Protein AF-A0A7C0WEE0-F1 (afdb_monomer_lite)

Structure (mmCIF, N/CA/C/O backbone):
data_AF-A0A7C0WEE0-F1
#
_entry.id   AF-A0A7C0WEE0-F1
#
loop_
_atom_site.group_PDB
_atom_site.id
_atom_site.type_symbol
_atom_site.label_atom_id
_atom_site.label_alt_id
_atom_site.label_comp_id
_atom_site.label_asym_id
_atom_site.label_entity_id
_atom_site.label_seq_id
_atom_site.pdbx_PDB_ins_code
_atom_site.Cartn_x
_atom_site.Cartn_y
_atom_site.Cartn_z
_atom_site.occupancy
_atom_site.B_iso_or_equiv
_atom_site.auth_seq_id
_atom_site.auth_comp_id
_atom_site.auth_asym_id
_atom_site.auth_atom_id
_atom_site.pdbx_PDB_model_num
ATOM 1 N N . GLY A 1 1 ? 6.819 0.659 -5.629 1.00 82.44 1 GLY A N 1
ATOM 2 C CA . GLY A 1 1 ? 6.770 2.038 -5.164 1.00 82.44 1 GLY A CA 1
ATOM 3 C C . GLY A 1 1 ? 5.348 2.472 -5.332 1.00 82.44 1 GLY A C 1
ATOM 4 O O . GLY A 1 1 ? 4.698 1.984 -6.241 1.00 82.44 1 GLY A O 1
ATOM 5 N N . GLY A 1 2 ? 4.877 3.311 -4.432 1.00 94.25 2 GLY A N 1
ATOM 6 C CA . GLY A 1 2 ? 3.480 3.695 -4.337 1.00 94.25 2 GLY A CA 1
ATOM 7 C C . GLY A 1 2 ? 3.118 3.872 -2.871 1.00 94.25 2 GLY A C 1
ATOM 8 O O . GLY A 1 2 ? 3.784 3.301 -2.002 1.00 94.25 2 GLY A O 1
ATOM 9 N N . ALA A 1 3 ? 2.111 4.690 -2.609 1.00 96.56 3 ALA A N 1
ATOM 10 C CA . ALA A 1 3 ? 1.676 5.018 -1.260 1.00 96.56 3 ALA A CA 1
ATOM 11 C C . ALA A 1 3 ? 0.241 4.526 -1.034 1.00 96.56 3 ALA A C 1
ATOM 13 O O . ALA A 1 3 ? -0.572 4.606 -1.960 1.00 96.56 3 ALA A O 1
ATOM 14 N N . PRO A 1 4 ? -0.087 4.018 0.166 1.00 96.38 4 PRO A N 1
ATOM 15 C CA . PRO A 1 4 ? -1.465 3.707 0.509 1.00 96.38 4 PRO A CA 1
ATOM 16 C C . PRO A 1 4 ? -2.293 4.994 0.591 1.00 96.38 4 PRO A C 1
ATOM 18 O O . PRO A 1 4 ? -1.942 5.913 1.332 1.00 96.38 4 PRO A O 1
ATOM 21 N N . LEU A 1 5 ? -3.402 5.043 -0.144 1.00 97.19 5 LEU A N 1
ATOM 22 C CA . LEU A 1 5 ? -4.422 6.073 0.015 1.00 97.19 5 LEU A CA 1
ATOM 23 C C . LEU A 1 5 ? -5.312 5.693 1.201 1.00 97.19 5 LEU A C 1
ATOM 25 O O . LEU A 1 5 ? -6.005 4.678 1.169 1.00 97.19 5 LEU A O 1
ATOM 29 N N . LEU A 1 6 ? -5.272 6.505 2.254 1.00 95.44 6 LEU A N 1
ATOM 30 C CA . LEU A 1 6 ? -6.077 6.309 3.458 1.00 95.44 6 LEU A CA 1
ATOM 31 C C 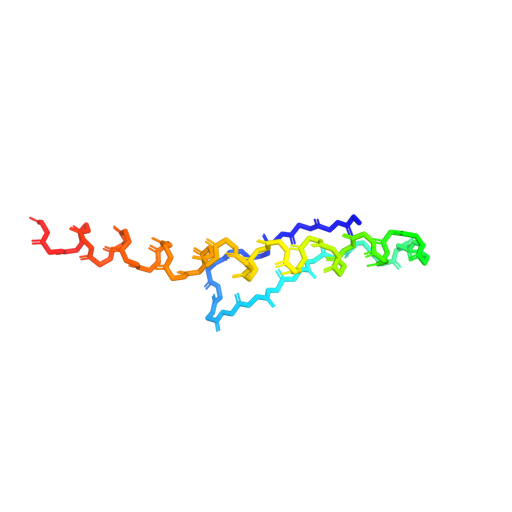. LEU A 1 6 ? -7.400 7.075 3.363 1.00 95.44 6 LEU A C 1
ATOM 33 O O . LEU A 1 6 ? -7.501 8.067 2.648 1.00 95.44 6 LEU A O 1
ATOM 37 N N . GLY A 1 7 ? -8.403 6.624 4.119 1.00 93.06 7 GLY A N 1
ATOM 38 C CA . GLY A 1 7 ? -9.730 7.253 4.153 1.00 93.06 7 GLY A CA 1
ATOM 39 C C . GLY A 1 7 ? -10.735 6.679 3.149 1.00 93.06 7 GLY A C 1
ATOM 40 O O . GLY A 1 7 ? -11.860 7.158 3.081 1.00 93.06 7 GLY A O 1
ATOM 41 N N . VAL A 1 8 ? -10.361 5.634 2.408 1.00 94.6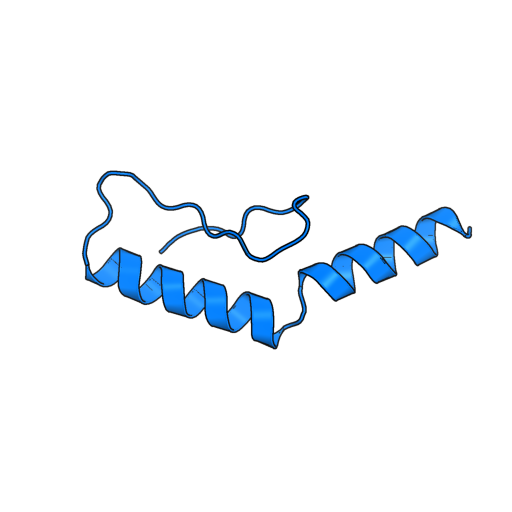9 8 VAL A N 1
ATOM 42 C CA . VAL A 1 8 ? -11.263 4.859 1.543 1.00 94.69 8 VAL A CA 1
ATOM 43 C C . VAL A 1 8 ? -11.641 3.535 2.208 1.00 94.69 8 VAL A C 1
ATOM 45 O O . VAL A 1 8 ? -10.881 3.002 3.016 1.00 94.69 8 VAL A O 1
ATOM 48 N N . ASN A 1 9 ? -12.794 2.961 1.854 1.00 92.44 9 ASN A N 1
ATOM 49 C CA . ASN A 1 9 ? -13.238 1.667 2.385 1.00 92.44 9 ASN A CA 1
ATOM 50 C C . ASN A 1 9 ? -12.548 0.481 1.680 1.00 92.44 9 ASN A C 1
ATOM 52 O O . ASN A 1 9 ? -13.205 -0.375 1.092 1.00 92.44 9 ASN A O 1
ATOM 56 N N . GLY A 1 10 ? -11.214 0.454 1.682 1.00 92.56 10 GLY A N 1
ATOM 57 C CA . GLY A 1 10 ? -10.459 -0.598 1.007 1.00 92.56 10 GLY A CA 1
ATOM 58 C C . GLY A 1 10 ? -8.957 -0.352 0.925 1.00 92.56 10 GLY A C 1
ATOM 59 O O . GLY A 1 10 ? -8.409 0.551 1.553 1.00 92.56 10 GLY A O 1
ATOM 60 N N . ASN A 1 11 ? -8.287 -1.193 0.136 1.00 95.81 11 ASN A N 1
ATOM 61 C CA . ASN A 1 11 ? -6.855 -1.107 -0.129 1.00 95.81 11 ASN A CA 1
ATOM 62 C C . ASN A 1 11 ? -6.605 -0.436 -1.483 1.00 95.81 11 ASN A C 1
ATOM 64 O O . ASN A 1 11 ? -6.870 -1.033 -2.525 1.00 95.81 11 ASN A O 1
ATOM 68 N N . VAL A 1 12 ? -6.074 0.785 -1.465 1.00 97.44 12 VAL A N 1
ATOM 69 C CA . VAL A 1 12 ? -5.754 1.548 -2.676 1.00 97.44 12 VAL A CA 1
ATOM 70 C C . VAL A 1 12 ? -4.309 2.020 -2.601 1.00 97.44 12 VAL A C 1
ATOM 72 O O . VAL A 1 12 ? -3.919 2.671 -1.634 1.00 97.44 12 VAL A O 1
ATOM 75 N N . ILE A 1 13 ? -3.514 1.703 -3.627 1.00 97.88 13 ILE A N 1
ATOM 76 C CA . ILE A 1 13 ? -2.124 2.156 -3.757 1.00 97.88 13 ILE A CA 1
ATOM 77 C C . ILE A 1 13 ? -2.020 3.133 -4.928 1.00 97.88 13 ILE A C 1
ATOM 79 O O . ILE A 1 13 ? -2.277 2.760 -6.070 1.00 97.88 13 ILE A O 1
ATOM 83 N N . ILE A 1 14 ? -1.598 4.367 -4.653 1.00 97.31 14 ILE A N 1
ATOM 84 C CA . ILE A 1 14 ? -1.356 5.391 -5.677 1.00 97.31 14 ILE A CA 1
ATOM 85 C C . ILE A 1 14 ? 0.097 5.297 -6.151 1.00 97.31 14 ILE A C 1
ATOM 87 O O . ILE A 1 14 ? 1.022 5.226 -5.338 1.00 97.31 14 ILE A O 1
ATOM 91 N N . CYS A 1 15 ? 0.296 5.312 -7.470 1.00 97.50 15 CYS A N 1
ATOM 92 C CA . CYS A 1 15 ? 1.601 5.288 -8.134 1.00 97.50 15 CYS A CA 1
ATOM 93 C C . CYS A 1 15 ? 1.764 6.509 -9.056 1.00 97.50 15 CYS A C 1
ATOM 95 O O . CYS A 1 15 ? 0.777 7.108 -9.471 1.00 97.50 15 CYS A O 1
ATOM 97 N N . HIS A 1 16 ? 3.005 6.852 -9.417 1.00 95.81 16 HIS A N 1
ATOM 98 C CA . HIS A 1 16 ? 3.273 7.875 -10.437 1.00 95.81 16 HIS A CA 1
ATOM 99 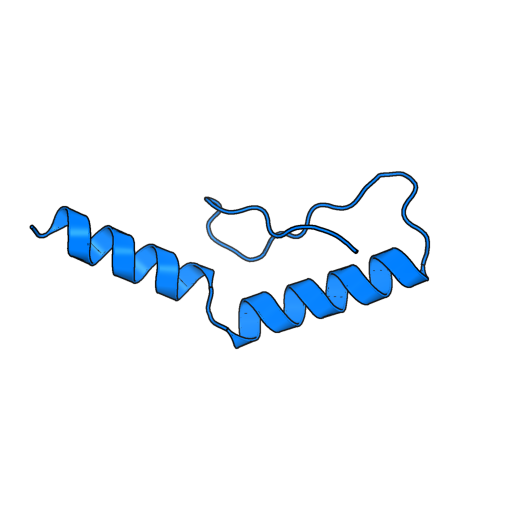C C . HIS A 1 16 ? 2.972 7.331 -11.840 1.00 95.81 16 HIS A C 1
ATOM 101 O O . HIS A 1 16 ? 3.219 6.152 -12.097 1.00 95.81 16 HIS A O 1
ATOM 107 N N . GLY A 1 17 ? 2.523 8.183 -12.767 1.00 95.75 17 GLY A N 1
ATOM 108 C CA . GLY A 1 17 ? 2.244 7.780 -14.156 1.00 95.75 17 GLY A CA 1
ATOM 109 C C . GLY A 1 17 ? 3.465 7.226 -14.904 1.00 95.75 17 GLY A C 1
ATOM 110 O O . GLY A 1 17 ? 3.337 6.325 -15.721 1.00 95.75 17 GLY A O 1
ATOM 111 N N . SER A 1 18 ? 4.668 7.684 -14.555 1.00 96.88 18 SER A N 1
ATOM 112 C CA . SER A 1 18 ? 5.948 7.218 -15.108 1.00 96.88 18 SER A CA 1
ATOM 113 C C . SER A 1 18 ? 6.523 5.977 -14.400 1.00 96.88 18 SER A C 1
ATOM 115 O O . SER A 1 18 ? 7.717 5.691 -14.496 1.00 96.88 18 SER A O 1
ATOM 117 N N . SER A 1 19 ? 5.708 5.234 -13.642 1.00 97.38 19 SER A N 1
ATOM 118 C CA . SER A 1 19 ? 6.179 4.077 -12.871 1.00 97.38 19 SER A CA 1
ATOM 119 C C . SER A 1 19 ? 6.657 2.938 -13.774 1.00 97.38 19 SER A C 1
ATOM 121 O O . SER A 1 19 ? 5.899 2.385 -14.563 1.00 97.38 19 SER A O 1
ATOM 123 N N . SER A 1 20 ? 7.907 2.511 -13.586 1.00 97.81 20 SER A N 1
ATOM 124 C CA . SER A 1 20 ? 8.459 1.331 -14.261 1.00 97.81 20 SER A CA 1
ATOM 125 C C . SER A 1 20 ? 7.832 0.018 -13.770 1.00 97.81 20 SER A C 1
ATOM 127 O O . SER A 1 20 ? 7.266 -0.053 -12.676 1.00 97.81 20 SER A O 1
ATOM 129 N N . ALA A 1 21 ? 8.025 -1.078 -14.514 1.00 97.94 21 ALA A N 1
ATOM 130 C CA . ALA A 1 21 ? 7.550 -2.410 -14.116 1.00 97.94 21 ALA A CA 1
ATOM 131 C C . ALA A 1 21 ? 8.037 -2.831 -12.710 1.00 97.94 21 ALA A C 1
ATOM 133 O O . ALA A 1 21 ? 7.272 -3.371 -11.907 1.00 97.94 21 ALA A O 1
ATOM 134 N N . LYS A 1 22 ? 9.293 -2.513 -12.354 1.00 97.94 22 LYS A N 1
ATOM 135 C CA . LYS A 1 22 ? 9.840 -2.748 -11.002 1.00 97.94 22 LYS A CA 1
ATOM 136 C C . LYS A 1 22 ? 9.113 -1.912 -9.944 1.00 97.94 22 LYS A C 1
ATOM 138 O O . LYS A 1 22 ? 8.873 -2.397 -8.835 1.00 97.94 22 LYS A O 1
ATOM 143 N N . ALA A 1 23 ? 8.752 -0.668 -10.268 1.00 98.06 23 ALA A N 1
ATOM 144 C CA . ALA A 1 23 ? 7.976 0.179 -9.372 1.00 98.06 23 ALA A CA 1
ATOM 145 C C . ALA A 1 23 ? 6.576 -0.407 -9.138 1.00 98.06 23 ALA A C 1
ATOM 147 O O . ALA A 1 23 ? 6.196 -0.545 -7.974 1.00 98.06 23 ALA A O 1
ATOM 148 N N . ILE A 1 24 ? 5.878 -0.853 -10.186 1.00 98.19 24 ILE A N 1
ATOM 149 C CA . ILE A 1 24 ? 4.558 -1.494 -10.070 1.00 98.19 24 ILE A CA 1
ATOM 150 C C . ILE A 1 24 ? 4.627 -2.803 -9.270 1.00 98.19 24 ILE A C 1
ATOM 152 O O . ILE A 1 24 ? 3.865 -2.971 -8.320 1.00 98.19 24 ILE A O 1
ATOM 156 N N . LYS A 1 25 ? 5.607 -3.683 -9.532 1.00 98.19 25 LYS A N 1
ATOM 157 C CA . LYS A 1 25 ? 5.846 -4.892 -8.713 1.00 98.19 25 LYS A CA 1
ATOM 158 C C . LYS A 1 25 ? 5.940 -4.552 -7.222 1.00 98.19 25 LYS A C 1
ATOM 160 O O . LYS A 1 25 ? 5.331 -5.198 -6.372 1.00 98.19 25 LYS A O 1
ATOM 165 N N . ASN A 1 26 ? 6.709 -3.518 -6.895 1.00 98.25 26 ASN A N 1
ATOM 166 C CA . ASN A 1 26 ? 6.864 -3.075 -5.516 1.00 98.25 26 ASN A CA 1
ATOM 167 C C . ASN A 1 26 ? 5.572 -2.439 -4.960 1.00 98.25 26 ASN A C 1
ATOM 169 O O . ASN A 1 26 ? 5.361 -2.503 -3.757 1.00 98.25 26 ASN A O 1
ATOM 173 N N . ALA A 1 27 ? 4.720 -1.824 -5.790 1.00 98.31 27 ALA A N 1
ATOM 174 C CA . ALA A 1 27 ? 3.405 -1.316 -5.380 1.00 98.31 27 ALA A CA 1
ATOM 175 C C . ALA A 1 27 ? 2.479 -2.459 -4.945 1.00 98.31 27 ALA A C 1
ATOM 177 O O . ALA A 1 27 ? 1.860 -2.386 -3.889 1.00 98.31 27 ALA A O 1
ATOM 178 N N . ILE A 1 28 ? 2.467 -3.556 -5.709 1.00 98.25 28 ILE A N 1
ATOM 179 C CA . ILE A 1 28 ? 1.717 -4.775 -5.375 1.00 98.25 28 ILE A CA 1
ATOM 180 C C . ILE A 1 28 ? 2.214 -5.365 -4.048 1.00 98.25 28 ILE A C 1
ATOM 182 O O . ILE A 1 28 ? 1.413 -5.780 -3.212 1.00 98.25 28 ILE A O 1
ATOM 186 N N . LYS A 1 29 ? 3.533 -5.351 -3.801 1.00 98.31 29 LYS A N 1
ATOM 187 C CA . LYS A 1 29 ? 4.090 -5.763 -2.502 1.00 98.31 29 LYS A CA 1
ATOM 188 C C . LYS A 1 29 ? 3.567 -4.890 -1.353 1.00 98.31 29 LYS A C 1
ATOM 190 O O . LYS A 1 29 ? 3.135 -5.434 -0.344 1.00 98.31 29 LYS A O 1
ATOM 195 N N . VAL A 1 30 ? 3.541 -3.564 -1.524 1.00 97.94 30 VAL A N 1
ATOM 196 C CA . VAL A 1 30 ? 2.954 -2.643 -0.532 1.00 97.94 30 VAL A CA 1
ATOM 197 C C . VAL A 1 30 ? 1.469 -2.949 -0.318 1.00 97.94 30 VAL A C 1
ATOM 199 O O . VAL A 1 30 ? 1.036 -3.048 0.826 1.00 97.94 30 VAL A O 1
ATOM 202 N N . ALA A 1 31 ? 0.704 -3.178 -1.390 1.00 98.06 31 ALA A N 1
ATOM 203 C CA . ALA A 1 31 ? -0.709 -3.551 -1.306 1.00 98.06 31 ALA A CA 1
ATOM 204 C C . ALA A 1 31 ? -0.917 -4.821 -0.462 1.00 98.06 31 ALA A C 1
ATOM 206 O O . ALA A 1 31 ? -1.784 -4.844 0.412 1.00 98.06 31 ALA A O 1
ATOM 207 N N . LYS A 1 32 ? -0.097 -5.858 -0.687 1.00 98.19 32 LYS A N 1
ATOM 208 C CA . LYS A 1 32 ? -0.107 -7.096 0.105 1.00 98.19 32 LYS A CA 1
ATOM 209 C C . LYS A 1 32 ? 0.188 -6.82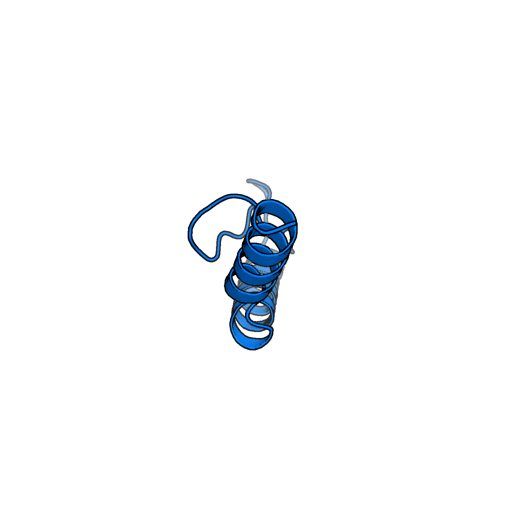1 1.580 1.00 98.19 32 LYS A C 1
ATOM 211 O O . LYS A 1 32 ? -0.513 -7.331 2.451 1.00 98.19 32 LYS A O 1
ATOM 216 N N . ASP A 1 33 ? 1.199 -6.006 1.867 1.00 97.50 33 ASP A N 1
ATOM 217 C CA . ASP A 1 33 ? 1.592 -5.687 3.241 1.00 97.50 33 ASP A CA 1
ATOM 218 C C . ASP A 1 33 ? 0.496 -4.908 3.989 1.00 97.50 33 ASP A C 1
ATOM 220 O O . ASP A 1 33 ? 0.257 -5.170 5.168 1.00 97.50 33 ASP A O 1
ATOM 224 N N . VAL A 1 34 ? -0.203 -3.989 3.313 1.00 97.31 34 VAL A N 1
ATOM 225 C CA . VAL A 1 34 ? -1.333 -3.223 3.874 1.00 97.31 34 VAL A CA 1
ATOM 226 C C . VAL A 1 34 ? -2.492 -4.146 4.263 1.00 97.31 34 VAL A C 1
ATOM 228 O O . VAL A 1 34 ? -3.021 -4.025 5.371 1.00 97.31 34 VAL A O 1
ATOM 231 N N . VAL A 1 35 ? -2.844 -5.103 3.397 1.00 96.81 35 VAL A N 1
ATOM 232 C CA . VAL A 1 35 ? -3.894 -6.103 3.672 1.00 96.81 35 VAL A CA 1
ATOM 233 C C . VAL A 1 35 ? -3.487 -7.019 4.821 1.00 96.81 35 VAL A C 1
ATOM 235 O O . VAL A 1 35 ? -4.243 -7.183 5.775 1.00 96.81 35 VAL A O 1
ATOM 238 N N . ASN A 1 36 ? -2.266 -7.560 4.792 1.00 97.94 36 ASN A N 1
ATOM 239 C CA . ASN A 1 36 ? -1.774 -8.453 5.844 1.00 97.94 36 ASN A CA 1
ATOM 240 C C . ASN A 1 36 ? -1.752 -7.778 7.219 1.00 97.94 36 ASN A C 1
ATOM 242 O O . ASN A 1 36 ? -2.035 -8.408 8.238 1.00 97.94 36 ASN A O 1
ATOM 246 N N . LYS A 1 37 ? -1.435 -6.481 7.258 1.00 96.81 37 LYS A N 1
ATOM 247 C CA . LYS A 1 37 ? -1.435 -5.692 8.494 1.00 96.81 37 LYS A CA 1
ATOM 248 C C . LYS A 1 37 ? -2.833 -5.241 8.925 1.00 96.81 37 LYS A C 1
ATOM 250 O O . LYS A 1 37 ? -2.944 -4.683 10.018 1.00 96.81 37 LYS A O 1
ATOM 255 N N . LYS A 1 38 ? -3.878 -5.487 8.123 1.00 96.94 38 LYS A N 1
ATOM 256 C CA . LYS A 1 38 ? -5.267 -5.069 8.381 1.00 96.94 38 LYS A CA 1
ATOM 257 C C . LYS A 1 38 ? -5.361 -3.575 8.710 1.00 96.94 38 LYS A C 1
ATOM 259 O O . LYS A 1 38 ? -5.915 -3.171 9.733 1.00 96.94 38 LYS A O 1
ATOM 264 N N . VAL A 1 39 ? -4.680 -2.748 7.908 1.00 96.50 39 VAL A N 1
ATOM 265 C CA . VAL A 1 39 ? -4.524 -1.308 8.191 1.00 96.50 39 VAL A CA 1
ATOM 266 C C . VAL A 1 39 ? -5.881 -0.610 8.245 1.00 96.50 39 VAL A C 1
ATOM 268 O O . VAL A 1 39 ? -6.121 0.162 9.172 1.00 96.50 39 VAL A O 1
ATOM 271 N N . ASN A 1 40 ? -6.771 -0.903 7.294 1.00 95.31 40 ASN A N 1
ATOM 272 C CA . ASN A 1 40 ? -8.084 -0.268 7.220 1.00 95.31 40 ASN A CA 1
ATOM 273 C C . ASN A 1 40 ? -8.940 -0.609 8.453 1.00 95.31 40 ASN A C 1
ATOM 275 O O . ASN A 1 40 ? -9.495 0.277 9.100 1.00 95.31 40 ASN A O 1
ATOM 279 N N . GLU A 1 41 ? -8.960 -1.881 8.853 1.00 95.94 41 GLU A N 1
ATOM 280 C CA . GLU A 1 41 ? -9.679 -2.358 10.034 1.00 95.94 41 GLU A CA 1
ATOM 281 C C . GLU A 1 41 ? -9.144 -1.709 11.311 1.00 95.94 41 GLU A C 1
ATOM 283 O O . GLU A 1 41 ? -9.923 -1.246 12.140 1.00 95.94 41 GLU A O 1
ATOM 288 N N . ARG A 1 42 ? -7.817 -1.618 11.459 1.00 96.06 42 ARG A N 1
ATOM 289 C CA . ARG A 1 42 ? -7.183 -0.979 12.622 1.00 96.06 42 ARG A CA 1
ATOM 290 C C . ARG A 1 42 ? -7.519 0.508 12.719 1.00 96.06 42 ARG A C 1
ATOM 292 O O . ARG A 1 42 ? -7.760 1.003 13.820 1.00 96.06 42 ARG A O 1
ATOM 299 N N . ILE A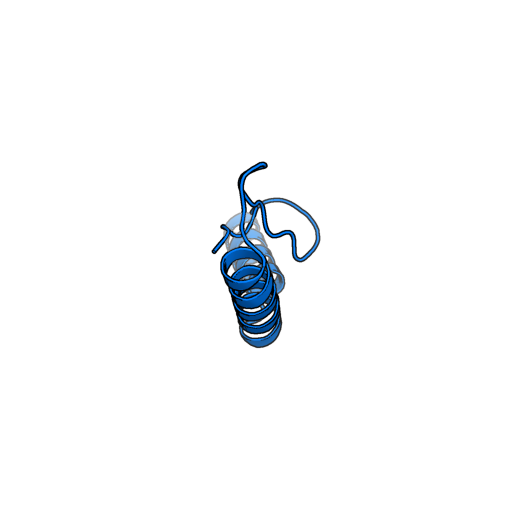 1 43 ? -7.533 1.222 11.591 1.00 95.94 43 ILE A N 1
ATOM 300 C CA . ILE A 1 43 ? -7.933 2.635 11.548 1.00 95.94 43 ILE A CA 1
ATOM 301 C C . ILE A 1 43 ? -9.403 2.764 11.953 1.00 95.94 43 ILE A C 1
ATOM 303 O O . ILE A 1 43 ? -9.707 3.541 12.858 1.00 95.94 43 ILE A O 1
ATOM 307 N N . LYS A 1 44 ? -10.293 1.965 11.352 1.00 94.94 44 LYS A N 1
ATOM 308 C CA . LYS A 1 44 ? -11.730 1.973 11.651 1.00 94.94 44 LYS A CA 1
ATOM 309 C C . LYS A 1 44 ? -12.004 1.711 13.133 1.00 94.94 44 LYS A C 1
ATOM 311 O O . LYS A 1 44 ? -12.644 2.531 13.783 1.00 94.94 44 LYS A O 1
ATOM 316 N N . GLN A 1 45 ? -11.422 0.648 13.691 1.00 96.31 45 GLN A N 1
ATOM 317 C CA . GLN A 1 45 ? -11.530 0.315 15.116 1.00 96.31 45 GLN A CA 1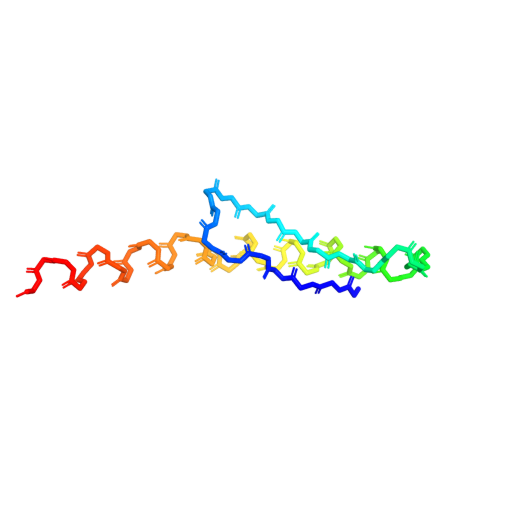
ATOM 318 C C . GLN A 1 45 ? -11.080 1.477 16.010 1.00 96.31 45 GLN A C 1
ATOM 320 O O . GLN A 1 45 ? -11.733 1.803 16.999 1.00 96.31 45 GLN A O 1
ATOM 325 N N . ARG A 1 46 ? -9.968 2.141 15.668 1.00 95.94 46 ARG A N 1
ATOM 326 C CA . ARG A 1 46 ? -9.446 3.245 16.481 1.00 95.94 46 ARG A CA 1
ATOM 327 C C . ARG A 1 46 ? -10.301 4.506 16.398 1.00 95.94 46 ARG A C 1
ATOM 329 O O . ARG A 1 46 ? -10.368 5.239 17.382 1.00 95.94 46 ARG A O 1
ATOM 336 N N . LEU A 1 47 ? -10.938 4.761 15.259 1.00 94.69 47 LEU A N 1
ATOM 337 C CA . LEU A 1 47 ? -11.900 5.851 15.114 1.00 94.69 47 LEU A CA 1
ATOM 338 C C . LEU A 1 47 ? -13.188 5.555 15.893 1.00 94.69 47 LEU A C 1
ATOM 340 O O . LEU A 1 47 ? -13.631 6.408 16.655 1.00 94.69 47 LEU A O 1
ATOM 344 N N . GLU A 1 48 ? -13.725 4.336 15.804 1.00 95.00 48 GLU A N 1
ATOM 345 C CA . GLU A 1 48 ? -14.907 3.910 16.571 1.00 95.00 48 GLU A CA 1
ATOM 346 C C . GLU A 1 48 ? -14.691 4.029 18.090 1.00 95.00 48 GLU A C 1
ATOM 348 O O . GLU A 1 48 ? -15.574 4.497 18.807 1.00 95.00 48 GLU A O 1
ATOM 353 N N . LEU A 1 49 ? -13.501 3.673 18.592 1.00 93.44 49 LEU A N 1
ATOM 354 C CA . LEU A 1 49 ? -13.139 3.851 20.004 1.00 93.44 49 LEU A CA 1
ATOM 355 C C . LEU A 1 49 ? -13.076 5.322 20.435 1.00 93.44 49 LEU A C 1
ATOM 357 O O . LEU A 1 49 ? -13.332 5.617 21.599 1.00 93.44 49 LEU A O 1
ATOM 361 N N . LYS A 1 50 ? -12.701 6.236 19.533 1.00 88.12 50 LYS A N 1
ATOM 362 C CA . LYS A 1 50 ? -12.672 7.675 19.829 1.00 88.12 50 LYS A CA 1
ATOM 363 C C . LYS A 1 50 ? -14.066 8.289 19.846 1.00 88.12 50 LYS A C 1
ATOM 365 O O . LYS A 1 50 ? -14.295 9.160 20.664 1.00 88.12 50 LYS A O 1
ATOM 370 N N . VAL A 1 51 ? -14.967 7.845 18.969 1.00 87.94 51 VAL A N 1
ATOM 371 C CA . VAL A 1 51 ? -16.352 8.352 18.902 1.00 87.94 51 VAL A CA 1
ATOM 372 C C . VAL A 1 51 ? -17.173 7.936 20.127 1.00 87.94 51 VAL A C 1
ATOM 374 O O . VAL A 1 51 ? -18.088 8.643 20.523 1.00 87.94 51 VAL A O 1
ATOM 377 N N . LYS A 1 52 ? -16.854 6.787 20.731 1.00 80.38 52 LYS A N 1
ATOM 378 C CA . LYS A 1 52 ? -17.526 6.286 21.942 1.00 80.38 52 LYS A CA 1
ATOM 379 C C . LYS A 1 52 ? -17.053 6.944 23.250 1.00 80.38 52 LYS A C 1
ATOM 381 O O . LYS A 1 52 ? -17.570 6.575 24.301 1.00 80.38 52 LYS A O 1
ATOM 386 N N . ARG A 1 53 ? -16.049 7.822 23.202 1.00 67.00 53 ARG A N 1
ATOM 387 C CA . ARG A 1 53 ? -15.555 8.604 24.347 1.00 67.00 53 ARG A CA 1
ATOM 388 C C . ARG A 1 53 ? -16.168 9.991 24.320 1.00 67.00 53 ARG A C 1
ATOM 390 O O . ARG A 1 53 ? -16.442 10.492 25.427 1.00 67.00 53 ARG A O 1
#

Secondary structure (DSSP, 8-state):
--EE--SSSS--EE--TT--HHHHHHHHHHHHHHHHTTHHHHHHHHHHHHHT-

Foldseek 3Di:
DFDFDPPDPATDTDDDPPQDPVRVVVSVVVSVVCVVVVVNVVVVVVVVVVVVD

Radius of gyration: 13.58 Å; chains: 1; bounding box: 27×17×40 Å

pLDDT: mean 95.08, std 5.29, range [67.0, 98.31]

Sequence (53 aa):
GGAPLLGVNGNVIICHGSSSAKAIKNAIKVAKDVVNKKVNERIKQRLELKVKR